Protein AF-A0A6J5DYA9-F1 (afdb_monomer_lite)

Radius of gyration: 37.19 Å; chains: 1; bounding box: 102×55×98 Å

Structure (mmCIF, N/CA/C/O backbone):
data_AF-A0A6J5DYA9-F1
#
_entry.id   AF-A0A6J5DYA9-F1
#
loop_
_atom_site.group_PDB
_atom_site.id
_atom_site.type_symbol
_atom_site.label_atom_id
_atom_site.label_alt_id
_atom_site.label_comp_id
_atom_site.label_asym_id
_atom_site.label_entity_id
_atom_site.label_seq_id
_atom_site.pdbx_PDB_ins_code
_atom_site.Cartn_x
_atom_site.Cartn_y
_atom_site.Cartn_z
_atom_site.occupancy
_atom_site.B_iso_or_equiv
_atom_site.auth_seq_id
_atom_site.auth_comp_id
_atom_site.auth_asym_id
_atom_site.auth_atom_id
_atom_site.pdbx_PDB_model_num
ATOM 1 N N . MET A 1 1 ? -70.571 39.711 13.383 1.00 34.12 1 MET A N 1
ATOM 2 C CA . MET A 1 1 ? -71.479 39.414 14.511 1.00 34.12 1 MET A CA 1
ATOM 3 C C . MET A 1 1 ? -70.816 38.350 15.379 1.00 34.12 1 MET A C 1
ATOM 5 O O . MET A 1 1 ? -70.571 37.267 14.862 1.00 34.12 1 MET A O 1
ATOM 9 N N . PRO A 1 2 ? -70.425 38.685 16.620 1.00 41.88 2 PRO A N 1
ATOM 10 C CA . PRO A 1 2 ? -69.953 37.745 17.636 1.00 41.88 2 PRO A CA 1
ATOM 11 C C . PRO A 1 2 ? -71.148 37.074 18.343 1.00 41.88 2 PRO A C 1
ATOM 13 O O . PRO A 1 2 ? -72.266 37.575 18.258 1.00 41.88 2 PRO A O 1
ATOM 16 N N . GLY A 1 3 ? -70.917 35.976 19.064 1.00 34.00 3 GLY A N 1
ATOM 17 C CA . GLY A 1 3 ? -71.939 35.319 19.892 1.00 34.00 3 GLY A CA 1
ATOM 18 C C . GLY A 1 3 ? -71.491 33.916 20.312 1.00 34.00 3 GLY A C 1
ATOM 19 O O . GLY A 1 3 ? -71.664 32.986 19.542 1.00 34.00 3 GLY A O 1
ATOM 20 N N . ILE A 1 4 ? -70.662 33.767 21.349 1.00 41.25 4 ILE A N 1
ATOM 21 C CA . ILE A 1 4 ? -71.071 33.549 22.754 1.00 41.25 4 ILE A CA 1
ATOM 22 C C . ILE A 1 4 ? -71.580 32.102 22.986 1.00 41.25 4 ILE A C 1
ATOM 24 O O . ILE A 1 4 ? -72.700 31.754 22.634 1.00 41.25 4 ILE A O 1
ATOM 28 N N . TYR A 1 5 ? -70.700 31.288 23.594 1.00 47.84 5 TYR A N 1
ATOM 29 C CA . TYR A 1 5 ? -70.923 30.019 24.329 1.00 47.84 5 TYR A CA 1
ATOM 30 C C . TYR A 1 5 ? -72.089 30.138 25.342 1.00 47.84 5 TYR A C 1
ATOM 32 O O . TYR A 1 5 ? -72.288 31.263 25.803 1.00 47.84 5 TYR A O 1
ATOM 40 N N . PRO A 1 6 ? -72.809 29.072 25.798 1.00 48.03 6 PRO A N 1
ATOM 41 C CA . PRO A 1 6 ? -72.232 27.927 26.544 1.00 48.03 6 PRO A CA 1
ATOM 42 C C . PRO A 1 6 ? -73.062 26.609 26.513 1.00 48.03 6 PRO A C 1
ATOM 44 O O . PRO A 1 6 ? -74.111 26.534 25.886 1.00 48.03 6 PRO A O 1
ATOM 47 N N . GLY A 1 7 ? -72.639 25.578 27.263 1.00 36.34 7 GLY A N 1
ATOM 48 C CA . GLY A 1 7 ? -73.622 24.670 27.885 1.00 36.34 7 GLY A CA 1
ATOM 49 C C . GLY A 1 7 ? -73.408 23.157 27.786 1.00 36.34 7 GLY A C 1
ATOM 50 O O . GLY A 1 7 ? -74.177 22.479 27.126 1.00 36.34 7 GLY A O 1
ATOM 51 N N . HIS A 1 8 ? -72.411 22.654 28.517 1.00 38.28 8 HIS A N 1
ATOM 52 C CA . HIS A 1 8 ? -72.452 21.461 29.387 1.00 38.28 8 HIS A CA 1
ATOM 53 C C . HIS A 1 8 ? -73.093 20.143 28.886 1.00 38.28 8 HIS A C 1
ATOM 55 O O . HIS A 1 8 ? -74.295 20.017 28.711 1.00 38.28 8 HIS A O 1
ATOM 61 N N . PHE A 1 9 ? -72.272 19.110 28.667 1.00 40.34 9 PHE A N 1
ATOM 62 C CA . PHE A 1 9 ? -71.899 18.062 29.644 1.00 40.34 9 PHE A CA 1
ATOM 63 C C . PHE A 1 9 ? -72.989 17.009 29.908 1.00 40.34 9 PHE A C 1
ATOM 65 O O . PHE A 1 9 ? -73.968 17.259 30.603 1.00 40.34 9 PHE A O 1
ATOM 72 N N . ARG A 1 10 ? -72.704 15.766 29.505 1.00 38.03 10 ARG A N 1
ATOM 73 C CA . ARG A 1 10 ? -72.952 14.599 30.360 1.00 38.03 10 ARG A CA 1
ATOM 74 C C . ARG A 1 10 ? -71.915 13.516 30.077 1.00 38.03 10 ARG A C 1
ATOM 76 O O . ARG A 1 10 ? -72.065 12.676 29.202 1.00 38.03 10 ARG A O 1
ATOM 83 N N . VAL A 1 11 ? -70.840 13.600 30.853 1.00 50.41 11 VAL A N 1
ATOM 84 C CA . VAL A 1 11 ? -70.033 12.454 31.262 1.00 50.41 11 VAL A CA 1
ATOM 85 C C . VAL A 1 11 ? -70.840 11.689 32.308 1.00 50.41 11 VAL A C 1
ATOM 87 O O . VAL A 1 11 ? -71.360 12.293 33.246 1.00 50.41 11 VAL A O 1
ATOM 90 N N . THR A 1 12 ? -70.904 10.372 32.170 1.00 45.00 12 THR A N 1
ATOM 91 C CA . THR A 1 12 ? -71.265 9.436 33.243 1.00 45.00 12 THR A CA 1
ATOM 92 C C . THR A 1 12 ? -70.250 8.293 33.153 1.00 45.00 12 THR A C 1
ATOM 94 O O . THR A 1 12 ? -70.287 7.528 32.198 1.00 45.00 12 THR A O 1
ATOM 97 N N . SER A 1 13 ? -69.152 8.364 33.920 1.00 41.09 13 SER A N 1
ATOM 98 C CA . SER A 1 13 ? -68.993 7.759 35.264 1.00 41.09 13 SER A CA 1
ATOM 99 C C . SER A 1 13 ? -68.711 6.247 35.145 1.00 41.09 13 SER A C 1
ATOM 101 O O . SER A 1 13 ? -69.502 5.548 34.531 1.00 41.09 13 SER A O 1
ATOM 103 N N . ASN A 1 14 ? -67.634 5.655 35.670 1.00 37.16 14 ASN A N 1
ATOM 104 C CA . ASN A 1 14 ? -67.206 5.687 37.068 1.00 37.16 14 ASN A CA 1
ATOM 105 C C . ASN A 1 14 ? -65.822 5.038 37.264 1.00 37.16 14 ASN A C 1
ATOM 107 O O . ASN A 1 14 ? -65.564 3.978 36.702 1.00 37.16 14 ASN A O 1
ATOM 111 N N . GLY A 1 15 ? -65.051 5.609 38.199 1.00 32.88 15 GLY A N 1
ATOM 112 C CA . GLY A 1 15 ? -63.974 4.952 38.957 1.00 32.88 15 GLY A CA 1
ATOM 113 C C . GLY A 1 15 ? -62.601 4.973 38.278 1.00 32.88 15 GLY A C 1
ATOM 114 O O . GLY A 1 15 ? -62.495 4.715 37.091 1.00 32.88 15 GLY A O 1
ATOM 115 N N . THR A 1 16 ? -61.483 5.289 38.922 1.00 41.28 16 THR A N 1
ATOM 116 C CA . THR A 1 16 ? -61.138 5.629 40.311 1.00 41.28 16 THR A CA 1
ATOM 117 C C . THR A 1 16 ? -59.765 6.308 40.258 1.00 41.28 16 THR A C 1
ATOM 119 O O . THR A 1 16 ? -58.970 6.048 39.359 1.00 41.28 16 THR A O 1
ATOM 122 N N . ALA A 1 17 ? -59.511 7.204 41.206 1.00 36.88 17 ALA A N 1
ATOM 123 C CA . ALA A 1 17 ? -58.284 7.978 41.336 1.00 36.88 17 ALA A CA 1
ATOM 124 C C . ALA A 1 17 ? -57.021 7.136 41.626 1.00 36.88 17 ALA A C 1
ATOM 126 O O . ALA A 1 17 ? -57.110 6.019 42.131 1.00 36.88 17 ALA A O 1
ATOM 127 N N . SER A 1 18 ? -55.876 7.805 41.432 1.00 34.53 18 SER A N 1
ATOM 128 C CA . SER A 1 18 ? -54.564 7.564 42.055 1.00 34.53 18 SER A CA 1
ATOM 129 C C . SER A 1 18 ? -53.667 6.488 41.440 1.00 34.53 18 SER A C 1
ATOM 131 O O . SER A 1 18 ? -53.923 5.299 41.561 1.00 34.53 18 SER A O 1
ATOM 133 N N . ALA A 1 19 ? -52.516 6.907 40.909 1.00 37.03 19 ALA A N 1
ATOM 134 C CA . ALA A 1 19 ? -51.240 6.890 41.639 1.00 37.03 19 ALA A CA 1
ATOM 135 C C . ALA A 1 19 ? -50.055 7.003 40.661 1.00 37.03 19 ALA A C 1
ATOM 137 O O . ALA A 1 19 ? -50.016 6.322 39.647 1.00 37.03 19 ALA A O 1
ATOM 138 N N . HIS A 1 20 ? -49.104 7.866 41.024 1.00 31.16 20 HIS A N 1
ATOM 139 C CA . HIS A 1 20 ? -47.655 7.728 40.848 1.00 31.16 20 HIS A CA 1
ATOM 140 C C . HIS A 1 20 ? -47.076 7.144 39.552 1.00 31.16 20 HIS A C 1
ATOM 142 O O . HIS A 1 20 ? -47.222 5.965 39.247 1.00 31.16 20 HIS A O 1
ATOM 148 N N . GLY A 1 21 ? -46.210 7.935 38.915 1.00 33.50 21 GLY A N 1
ATOM 149 C CA . GLY A 1 21 ? -45.228 7.376 37.997 1.00 33.50 21 GLY A CA 1
ATOM 150 C C . GLY A 1 21 ? -44.361 8.377 37.250 1.00 33.50 21 GLY A C 1
ATOM 151 O O . GLY A 1 21 ? -44.151 8.196 36.057 1.00 33.50 21 GLY A O 1
ATOM 152 N N . GLU A 1 22 ? -43.816 9.398 37.917 1.00 48.47 22 GLU A N 1
ATOM 153 C CA . GLU A 1 22 ? -42.474 9.830 37.518 1.00 48.47 22 GLU A CA 1
ATOM 154 C C . GLU A 1 22 ? -41.547 8.621 37.702 1.00 48.47 22 GLU A C 1
ATOM 156 O O . GLU A 1 22 ? -41.255 8.219 38.825 1.00 48.47 22 GLU A O 1
ATOM 161 N N . ALA A 1 23 ? -41.124 7.997 36.610 1.00 39.34 23 ALA A N 1
ATOM 162 C CA . ALA A 1 23 ? -39.991 7.085 36.613 1.00 39.34 23 ALA A CA 1
ATOM 163 C C . ALA A 1 23 ? -39.368 7.128 35.223 1.00 39.34 23 ALA A C 1
ATOM 165 O O . ALA A 1 23 ? -39.982 6.751 34.226 1.00 39.34 23 ALA A O 1
ATOM 166 N N . GLY A 1 24 ? -38.167 7.696 35.171 1.00 36.91 24 GLY A N 1
ATOM 167 C CA . GLY A 1 24 ? -37.478 8.072 33.955 1.00 36.91 24 GLY A CA 1
ATOM 168 C C . GLY A 1 24 ? -37.413 6.963 32.913 1.00 36.91 24 GLY A C 1
ATOM 169 O O . GLY A 1 24 ? -36.960 5.851 33.171 1.00 36.91 24 GLY A O 1
ATOM 170 N N . ALA A 1 25 ? -37.689 7.351 31.672 1.00 38.41 25 ALA A N 1
ATOM 171 C CA . ALA A 1 25 ? -37.057 6.748 30.509 1.00 38.41 25 ALA A CA 1
ATOM 172 C C . ALA A 1 25 ? -35.552 7.101 30.476 1.00 38.41 25 ALA A C 1
ATOM 174 O O . ALA A 1 25 ? -35.016 7.533 29.461 1.00 38.41 25 ALA A O 1
ATOM 175 N N . THR A 1 26 ? -34.836 6.929 31.589 1.00 46.94 26 THR A N 1
ATOM 176 C CA . THR A 1 26 ? -33.403 6.669 31.533 1.00 46.94 26 THR A CA 1
ATOM 177 C C . THR A 1 26 ? -33.305 5.210 31.146 1.00 46.94 26 THR A C 1
ATOM 179 O O . THR A 1 26 ? -33.391 4.329 32.000 1.00 46.94 26 THR A O 1
ATOM 182 N N . GLY A 1 27 ? -33.241 4.964 29.837 1.00 43.50 27 GLY A N 1
ATOM 183 C CA . GLY A 1 27 ? -32.960 3.659 29.259 1.00 43.50 27 GLY A CA 1
ATOM 184 C C . GLY A 1 27 ? -31.643 3.144 29.822 1.00 43.50 27 GLY A C 1
ATOM 185 O O . GLY A 1 27 ? -30.577 3.396 29.269 1.00 43.50 27 GLY A O 1
ATOM 186 N N . ALA A 1 28 ? -31.733 2.475 30.966 1.00 45.47 28 ALA A N 1
ATOM 187 C CA . ALA A 1 28 ? -30.641 1.806 31.628 1.00 45.47 28 ALA A CA 1
ATOM 188 C C . ALA A 1 28 ? -30.240 0.643 30.725 1.00 45.47 28 ALA A C 1
ATOM 190 O O . ALA A 1 28 ? -30.811 -0.447 30.769 1.00 45.47 28 ALA A O 1
ATOM 191 N N . HIS A 1 29 ? -29.284 0.900 29.839 1.00 56.19 29 HIS A N 1
ATOM 192 C CA . HIS A 1 29 ? -28.532 -0.163 29.208 1.00 56.19 29 HIS A CA 1
ATOM 193 C C . HIS A 1 29 ? -27.815 -0.891 30.340 1.00 56.19 29 HIS A C 1
ATOM 195 O O . HIS A 1 29 ? -26.880 -0.376 30.940 1.00 56.19 29 HIS A O 1
ATOM 201 N N . GLY A 1 30 ? -28.347 -2.051 30.724 1.00 64.88 30 GLY A N 1
ATOM 202 C CA . GLY A 1 30 ? -27.697 -2.892 31.716 1.00 64.88 30 GLY A CA 1
ATOM 203 C C . GLY A 1 30 ? -26.299 -3.296 31.231 1.00 64.88 30 GLY A C 1
ATOM 204 O O . GLY A 1 30 ? -26.039 -3.289 30.025 1.00 64.88 30 GLY A O 1
ATOM 205 N N . PRO A 1 31 ? -25.412 -3.735 32.134 1.00 73.12 31 PRO A N 1
ATOM 206 C CA . PRO A 1 31 ? -24.024 -4.076 31.805 1.00 73.12 31 PRO A CA 1
ATOM 207 C C . PRO A 1 31 ? -23.887 -5.141 30.700 1.00 73.12 31 PRO A C 1
ATOM 209 O O . PRO A 1 31 ? -22.858 -5.221 30.036 1.00 73.12 31 PRO A O 1
ATOM 212 N N . GLU A 1 32 ? -24.920 -5.953 30.461 1.00 79.38 32 GLU A N 1
ATOM 213 C CA . GLU A 1 32 ? -24.967 -6.903 29.340 1.00 79.38 32 GLU A CA 1
ATOM 214 C C . GLU A 1 32 ? -25.209 -6.228 27.980 1.00 79.38 32 GLU A C 1
ATOM 216 O O . GLU A 1 32 ? -24.599 -6.618 26.984 1.00 79.38 32 GLU A O 1
ATOM 221 N N . ALA A 1 33 ? -26.033 -5.178 27.927 1.00 81.88 33 ALA A N 1
ATOM 222 C CA . ALA A 1 33 ? -26.255 -4.405 26.706 1.00 81.88 33 ALA A CA 1
ATOM 223 C C . ALA A 1 33 ? -24.986 -3.641 26.292 1.00 81.88 33 ALA A C 1
ATOM 225 O O . ALA A 1 33 ? -24.654 -3.591 25.106 1.00 81.88 33 ALA A O 1
ATOM 226 N N . ASP A 1 34 ? -24.236 -3.112 27.260 1.00 82.50 34 ASP A N 1
ATOM 227 C CA . ASP A 1 34 ? -22.979 -2.409 26.992 1.00 82.50 34 ASP A CA 1
ATOM 228 C C . ASP A 1 34 ? -21.872 -3.360 26.519 1.00 82.50 34 ASP A C 1
ATOM 230 O O . ASP A 1 34 ? -21.168 -3.054 25.555 1.00 82.50 34 ASP A O 1
ATOM 234 N N . LYS A 1 35 ? -21.770 -4.568 27.089 1.00 83.44 35 LYS A N 1
ATOM 235 C CA . LYS A 1 35 ? -20.867 -5.613 26.571 1.00 83.44 35 LYS A CA 1
ATOM 236 C C . LYS A 1 35 ? -21.211 -6.020 25.144 1.00 83.44 35 LYS A C 1
ATOM 238 O O . LYS A 1 35 ? -20.307 -6.116 24.317 1.00 83.44 35 LYS A O 1
ATOM 243 N N . ALA A 1 36 ? -22.494 -6.238 24.847 1.00 86.38 36 ALA A N 1
ATOM 244 C CA . ALA A 1 36 ? -22.938 -6.603 23.504 1.00 86.38 36 ALA A CA 1
ATOM 245 C C . ALA A 1 36 ? -22.566 -5.516 22.481 1.00 86.38 36 ALA A C 1
ATOM 247 O O . ALA A 1 36 ? -22.051 -5.822 21.407 1.00 86.38 36 ALA A O 1
ATOM 248 N N . ARG A 1 37 ? -22.731 -4.235 22.836 1.00 87.44 37 ARG A N 1
ATOM 249 C CA . ARG A 1 37 ? -22.314 -3.101 21.993 1.00 87.44 37 ARG A CA 1
ATOM 250 C C . ARG A 1 37 ? -20.810 -3.073 21.748 1.00 87.44 37 ARG A C 1
ATOM 252 O O . ARG A 1 37 ? -20.387 -2.916 20.604 1.00 87.44 37 ARG A O 1
ATOM 259 N N . VAL A 1 38 ? -20.005 -3.255 22.795 1.00 89.00 38 VAL A N 1
ATOM 260 C CA . VAL A 1 38 ? -18.540 -3.288 22.664 1.00 89.00 38 VAL A CA 1
ATOM 261 C C . VAL A 1 38 ? -18.097 -4.484 21.815 1.00 89.00 38 VAL A C 1
ATOM 263 O O . VAL A 1 38 ? -17.223 -4.334 20.967 1.00 89.00 38 VAL A O 1
ATOM 266 N N . GLN A 1 39 ? -18.733 -5.651 21.952 1.00 90.94 39 GLN A N 1
ATOM 267 C CA . GLN A 1 39 ? -18.461 -6.808 21.092 1.00 90.94 39 GLN A CA 1
ATOM 268 C C . GLN A 1 39 ? -18.783 -6.535 19.619 1.00 90.94 39 GLN A C 1
ATOM 270 O O . GLN A 1 39 ? -17.976 -6.868 18.751 1.00 90.94 39 GLN A O 1
ATOM 275 N N . VAL A 1 40 ? -19.918 -5.893 19.325 1.00 93.00 40 VAL A N 1
ATOM 276 C CA . VAL A 1 40 ? -20.263 -5.479 17.954 1.00 93.00 40 VAL A CA 1
ATOM 277 C C . VAL A 1 40 ? -19.217 -4.506 17.402 1.00 93.00 40 VAL A C 1
ATOM 279 O O . VAL A 1 40 ? -18.779 -4.668 16.263 1.00 93.00 40 VAL A O 1
ATOM 282 N N . ALA A 1 41 ? -18.754 -3.548 18.209 1.00 90.31 41 ALA A N 1
ATOM 283 C CA . ALA A 1 41 ? -17.701 -2.614 17.811 1.00 90.31 41 ALA A CA 1
ATOM 284 C C . ALA A 1 41 ? -16.365 -3.323 17.515 1.00 90.31 41 ALA A C 1
ATOM 286 O O . ALA A 1 41 ? -15.734 -3.029 16.500 1.00 90.31 41 ALA A O 1
ATOM 287 N N . ILE A 1 42 ? -15.958 -4.301 18.336 1.00 92.31 42 ILE A N 1
ATOM 288 C CA . ILE A 1 42 ? -14.757 -5.123 18.090 1.00 92.31 42 ILE A CA 1
ATOM 289 C C . ILE A 1 42 ? -14.891 -5.891 16.773 1.00 92.31 42 ILE A C 1
ATOM 291 O O . ILE A 1 42 ? -13.962 -5.895 15.968 1.00 92.31 42 ILE A O 1
ATOM 295 N N . GLN A 1 43 ? -16.043 -6.524 16.527 1.00 94.44 43 GLN A N 1
ATOM 296 C CA . GLN A 1 43 ? -16.277 -7.272 15.290 1.00 94.44 43 GLN A CA 1
ATOM 297 C C . GLN A 1 43 ? -16.246 -6.368 14.055 1.00 94.44 43 GLN A C 1
ATOM 299 O O . GLN A 1 43 ? -15.672 -6.757 13.039 1.00 94.44 43 GLN A O 1
ATOM 304 N N . ALA A 1 44 ? -16.822 -5.165 14.140 1.00 93.19 44 ALA A N 1
ATOM 305 C CA . ALA A 1 44 ? -16.743 -4.174 13.072 1.00 93.19 44 ALA A CA 1
ATOM 306 C C . ALA A 1 44 ? -15.281 -3.786 12.794 1.00 93.19 44 ALA A C 1
ATOM 308 O O . ALA A 1 44 ? -14.809 -3.954 11.672 1.00 93.19 44 ALA A O 1
ATOM 309 N N . LYS A 1 45 ? -14.521 -3.414 13.834 1.00 91.81 45 LYS A N 1
ATOM 310 C CA . LYS A 1 45 ? -13.097 -3.064 13.704 1.00 91.81 45 LYS A CA 1
ATOM 311 C C . LYS A 1 45 ? -12.251 -4.216 13.163 1.00 91.81 45 LYS A C 1
ATOM 313 O O . LYS A 1 45 ? -11.343 -3.984 12.374 1.00 91.81 45 LYS A O 1
ATOM 318 N N . GLN A 1 46 ? -12.557 -5.459 13.532 1.00 93.88 46 GLN A N 1
ATOM 319 C CA . GLN A 1 46 ? -11.868 -6.633 12.998 1.00 93.88 46 GLN A CA 1
ATOM 320 C C . GLN A 1 46 ? -12.128 -6.834 11.498 1.00 93.88 46 GLN A C 1
ATOM 322 O O . GLN A 1 46 ? -11.213 -7.219 10.769 1.00 93.88 46 GLN A O 1
ATOM 327 N N . ARG A 1 47 ? -13.357 -6.587 11.026 1.00 95.12 47 ARG A N 1
ATOM 328 C CA . ARG A 1 47 ? -13.687 -6.654 9.593 1.00 95.12 47 ARG A CA 1
ATOM 329 C C . ARG A 1 47 ? -12.956 -5.567 8.814 1.00 95.12 47 ARG A C 1
ATOM 331 O O . ARG A 1 47 ? -12.327 -5.886 7.809 1.00 95.12 47 ARG A O 1
ATOM 338 N N . ASP A 1 48 ? -12.977 -4.336 9.319 1.00 93.69 48 ASP A N 1
ATOM 339 C CA . ASP A 1 48 ? -12.286 -3.201 8.698 1.00 93.69 48 ASP A CA 1
ATOM 340 C C . ASP A 1 48 ? -10.776 -3.452 8.618 1.00 93.69 48 ASP A C 1
ATOM 342 O O . ASP A 1 48 ? -10.161 -3.266 7.571 1.00 93.69 48 ASP A O 1
ATOM 346 N N . LEU A 1 49 ? -10.184 -3.970 9.697 1.00 93.50 49 LEU A N 1
ATOM 347 C CA . LEU A 1 49 ? -8.774 -4.346 9.754 1.00 93.50 49 LEU A CA 1
ATOM 348 C C . LEU A 1 49 ? -8.433 -5.422 8.719 1.00 93.50 49 LEU A C 1
ATOM 350 O O . LEU A 1 49 ? -7.438 -5.292 8.010 1.00 93.50 49 LEU A O 1
ATOM 354 N N . ASN A 1 50 ? -9.251 -6.471 8.596 1.00 94.31 50 ASN A N 1
ATOM 355 C CA . ASN A 1 50 ? -9.025 -7.519 7.599 1.00 94.31 50 ASN A CA 1
ATOM 356 C C . ASN A 1 50 ? -9.103 -6.963 6.169 1.00 94.31 50 ASN A C 1
ATOM 358 O O . ASN A 1 50 ? -8.264 -7.305 5.338 1.00 94.31 50 ASN A O 1
ATOM 362 N N . ALA A 1 51 ? -10.071 -6.084 5.896 1.00 95.62 51 ALA A N 1
ATOM 363 C CA . ALA A 1 51 ? -10.201 -5.428 4.599 1.00 95.62 51 ALA A CA 1
ATOM 364 C C . ALA A 1 51 ? -8.977 -4.553 4.287 1.00 95.62 51 ALA A C 1
ATOM 366 O O . ALA A 1 51 ? -8.417 -4.643 3.196 1.00 95.62 51 ALA A O 1
ATOM 367 N N . LYS A 1 52 ? -8.504 -3.771 5.264 1.00 94.19 52 LYS A N 1
ATOM 368 C CA . LYS A 1 52 ? -7.328 -2.907 5.106 1.00 94.19 52 LYS A CA 1
ATOM 369 C C . LYS A 1 52 ? -6.023 -3.677 4.958 1.00 94.19 52 LYS A C 1
ATOM 371 O O . LYS A 1 52 ? -5.184 -3.282 4.156 1.00 94.19 52 LYS A O 1
ATOM 376 N N . LYS A 1 53 ? -5.868 -4.812 5.644 1.00 94.81 53 LYS A N 1
ATOM 377 C CA . LYS A 1 53 ? -4.727 -5.714 5.425 1.00 94.81 53 LYS A CA 1
ATOM 378 C C . LYS A 1 53 ? -4.734 -6.311 4.020 1.00 94.81 53 LYS A C 1
ATOM 380 O O . LYS A 1 53 ? -3.694 -6.318 3.375 1.00 94.81 53 LYS A O 1
ATOM 385 N N . ALA A 1 54 ? -5.896 -6.735 3.521 1.00 96.25 54 ALA A N 1
ATOM 386 C CA . ALA A 1 54 ? -6.011 -7.236 2.152 1.00 96.25 54 ALA A CA 1
ATOM 387 C C . ALA A 1 54 ? -5.694 -6.146 1.111 1.00 96.25 54 ALA A C 1
ATOM 389 O O . ALA A 1 54 ? -5.002 -6.413 0.129 1.00 96.25 54 ALA A O 1
ATOM 390 N N . GLU A 1 55 ? -6.149 -4.908 1.342 1.00 95.56 55 GLU A N 1
ATOM 391 C CA . GLU A 1 55 ? -5.793 -3.758 0.505 1.00 95.56 55 GLU A CA 1
ATOM 392 C C . GLU A 1 55 ? -4.276 -3.507 0.523 1.00 95.56 55 GLU A C 1
ATOM 394 O O . GLU A 1 55 ? -3.656 -3.408 -0.536 1.00 95.56 55 GLU A O 1
ATOM 399 N N . LEU A 1 56 ? -3.668 -3.469 1.713 1.00 95.62 56 LEU A N 1
ATOM 400 C CA . LEU A 1 56 ? -2.228 -3.285 1.902 1.00 95.62 56 LEU A CA 1
ATOM 401 C C . LEU A 1 56 ? -1.413 -4.363 1.179 1.00 95.62 56 LEU A C 1
ATOM 403 O O . LEU A 1 56 ? -0.442 -4.041 0.494 1.00 95.62 56 LEU A O 1
ATOM 407 N N . ASP A 1 57 ? -1.811 -5.628 1.292 1.00 96.25 57 ASP A N 1
ATOM 408 C CA . ASP A 1 57 ? -1.141 -6.731 0.605 1.00 96.25 57 ASP A CA 1
ATOM 409 C C . ASP A 1 57 ? -1.237 -6.584 -0.920 1.00 96.25 57 ASP A C 1
ATOM 411 O O . ASP A 1 57 ? -0.240 -6.787 -1.617 1.00 96.25 57 ASP A O 1
ATOM 415 N N . GLY A 1 58 ? -2.387 -6.141 -1.437 1.00 95.88 58 GLY A N 1
ATOM 416 C CA . GLY A 1 58 ? -2.555 -5.812 -2.853 1.00 95.88 58 GLY A CA 1
ATOM 417 C C . GLY A 1 58 ? -1.604 -4.706 -3.320 1.00 95.88 58 GLY A C 1
ATOM 418 O O . GLY A 1 58 ? -0.913 -4.865 -4.328 1.00 95.88 58 GLY A O 1
ATOM 419 N N . VAL A 1 59 ? -1.493 -3.610 -2.563 1.00 94.38 59 VAL A N 1
ATOM 420 C CA . VAL A 1 59 ? -0.579 -2.508 -2.909 1.00 94.38 59 VAL A CA 1
ATOM 421 C C . VAL A 1 59 ? 0.885 -2.955 -2.814 1.00 94.38 59 VAL A C 1
ATOM 423 O O . VAL A 1 59 ? 1.676 -2.652 -3.707 1.00 94.38 59 VAL A O 1
ATOM 426 N N . ARG A 1 60 ? 1.259 -3.759 -1.814 1.00 94.69 60 ARG A N 1
ATOM 427 C CA . ARG A 1 60 ? 2.618 -4.320 -1.699 1.00 94.69 60 ARG A CA 1
ATOM 428 C C . ARG A 1 60 ? 2.999 -5.209 -2.882 1.00 94.69 60 ARG A C 1
ATOM 430 O O . ARG A 1 60 ? 4.170 -5.254 -3.257 1.00 94.69 60 ARG A O 1
ATOM 437 N N . VAL A 1 61 ? 2.045 -5.916 -3.489 1.00 95.88 61 VAL A N 1
ATOM 438 C CA . VAL A 1 61 ? 2.295 -6.641 -4.746 1.00 95.88 61 VAL A CA 1
ATOM 439 C C . VAL A 1 61 ? 2.626 -5.652 -5.864 1.00 95.88 61 VAL A C 1
ATOM 441 O O . VAL A 1 61 ? 3.679 -5.786 -6.485 1.00 95.88 61 VAL A O 1
ATOM 444 N N . THR A 1 62 ? 1.817 -4.604 -6.048 1.00 92.25 62 THR A N 1
ATOM 445 C CA . THR A 1 62 ? 2.075 -3.584 -7.086 1.00 92.25 62 THR A CA 1
ATOM 446 C C . THR A 1 62 ? 3.413 -2.863 -6.899 1.00 92.25 62 THR A C 1
ATOM 448 O O . THR A 1 62 ? 4.140 -2.645 -7.866 1.00 92.25 62 THR A O 1
ATOM 451 N N . GLN A 1 63 ? 3.793 -2.577 -5.651 1.00 93.75 63 GLN A N 1
ATOM 452 C CA . GLN A 1 63 ? 5.082 -1.993 -5.282 1.00 93.75 63 GLN A CA 1
ATOM 453 C C . GLN A 1 63 ? 6.251 -2.891 -5.715 1.00 93.75 63 GLN A C 1
ATOM 455 O O . GLN A 1 63 ? 7.206 -2.432 -6.347 1.00 93.75 63 GLN A O 1
ATOM 460 N N . ARG A 1 64 ? 6.168 -4.194 -5.412 1.00 94.19 64 ARG A N 1
ATOM 461 C CA . ARG A 1 64 ? 7.186 -5.179 -5.806 1.00 94.19 64 ARG A CA 1
ATOM 462 C C . ARG A 1 64 ? 7.271 -5.326 -7.320 1.00 94.19 64 ARG A C 1
ATOM 464 O O . ARG A 1 64 ? 8.375 -5.453 -7.845 1.00 94.19 64 ARG A O 1
ATOM 471 N N . ASP A 1 65 ? 6.144 -5.296 -8.021 1.00 93.94 65 ASP A N 1
ATOM 472 C CA . ASP A 1 65 ? 6.115 -5.388 -9.481 1.00 93.94 65 ASP A CA 1
ATOM 473 C C . ASP A 1 65 ? 6.740 -4.154 -10.141 1.00 93.94 65 ASP A C 1
ATOM 475 O O . ASP A 1 65 ? 7.557 -4.299 -11.054 1.00 93.94 65 ASP A O 1
ATOM 479 N N . ALA A 1 66 ? 6.450 -2.951 -9.634 1.00 91.00 66 ALA A N 1
ATOM 480 C CA . ALA A 1 66 ? 7.107 -1.721 -10.075 1.00 91.00 66 ALA A CA 1
ATOM 481 C C . ALA A 1 66 ? 8.626 -1.788 -9.845 1.00 91.00 66 ALA A C 1
ATOM 483 O O . ALA A 1 66 ? 9.410 -1.507 -10.752 1.00 91.00 66 ALA A O 1
ATOM 484 N N . GLN A 1 67 ? 9.057 -2.264 -8.672 1.00 93.56 67 GLN A N 1
ATOM 485 C CA . GLN A 1 67 ? 10.474 -2.444 -8.355 1.00 93.56 67 GLN A CA 1
ATOM 486 C C . GLN A 1 67 ? 11.166 -3.460 -9.279 1.00 93.56 67 GLN A C 1
ATOM 488 O O . GLN A 1 67 ? 12.289 -3.223 -9.728 1.00 93.56 67 GLN A O 1
ATOM 493 N N . ARG A 1 68 ? 10.499 -4.572 -9.617 1.00 95.00 68 ARG A N 1
ATOM 494 C CA . ARG A 1 68 ? 11.007 -5.540 -10.604 1.00 95.00 68 ARG A CA 1
ATOM 495 C C . ARG A 1 68 ? 11.121 -4.919 -11.994 1.00 95.00 68 ARG A C 1
ATOM 497 O O . ARG A 1 68 ? 12.126 -5.140 -12.664 1.00 95.00 68 ARG A O 1
ATOM 504 N N . ARG A 1 69 ? 10.126 -4.131 -12.423 1.00 93.69 69 ARG A N 1
ATOM 505 C CA . ARG A 1 69 ? 10.165 -3.406 -13.706 1.00 93.69 69 ARG A CA 1
ATOM 506 C C . ARG A 1 69 ? 11.354 -2.456 -13.772 1.00 93.69 69 ARG A C 1
ATOM 508 O O . ARG A 1 69 ? 12.066 -2.493 -14.769 1.00 93.69 69 ARG A O 1
ATOM 515 N N . ILE A 1 70 ? 11.604 -1.681 -12.716 1.00 94.56 70 ILE A N 1
ATOM 516 C CA . ILE A 1 70 ? 12.768 -0.784 -12.635 1.00 94.56 70 ILE A CA 1
ATOM 517 C C . ILE A 1 70 ? 14.066 -1.573 -12.824 1.00 94.56 70 ILE A C 1
ATOM 519 O O . ILE A 1 70 ? 14.853 -1.227 -13.695 1.00 94.56 70 ILE A O 1
ATOM 523 N N . ALA A 1 71 ? 14.253 -2.686 -12.106 1.00 94.31 71 ALA A N 1
ATOM 524 C CA . ALA A 1 71 ? 15.466 -3.499 -12.229 1.00 94.31 71 ALA A CA 1
ATOM 525 C C . ALA A 1 71 ? 15.686 -4.042 -13.656 1.00 94.31 71 ALA A C 1
ATOM 527 O O . ALA A 1 71 ? 16.805 -4.026 -14.171 1.00 94.31 71 ALA A O 1
ATOM 528 N N . VAL A 1 72 ? 14.617 -4.496 -14.321 1.00 95.19 72 VAL A N 1
ATOM 529 C CA . VAL A 1 72 ? 14.683 -4.961 -15.718 1.00 95.19 72 VAL A CA 1
ATOM 530 C C . VAL A 1 72 ? 15.027 -3.813 -16.667 1.00 95.19 72 VAL A C 1
ATOM 532 O O . VAL A 1 72 ? 15.840 -3.986 -17.575 1.00 95.19 72 VAL A O 1
ATOM 535 N N . LEU A 1 73 ? 14.413 -2.646 -16.478 1.00 92.75 73 LEU A N 1
ATOM 536 C CA . LEU A 1 73 ? 14.649 -1.481 -17.324 1.00 92.75 73 LEU A CA 1
ATOM 537 C C . LEU A 1 73 ? 16.051 -0.898 -17.124 1.00 92.75 73 LEU A C 1
ATOM 539 O O . LEU A 1 73 ? 16.692 -0.541 -18.106 1.00 92.75 73 LEU A O 1
ATOM 543 N N . ASP A 1 74 ? 16.573 -0.885 -15.899 1.00 93.06 74 ASP A N 1
ATOM 544 C CA . ASP A 1 74 ? 17.952 -0.478 -15.620 1.00 93.06 74 ASP A CA 1
ATOM 545 C C . ASP A 1 74 ? 18.961 -1.410 -16.304 1.00 93.06 74 ASP A C 1
ATOM 547 O O . ASP A 1 74 ? 19.924 -0.935 -16.910 1.00 93.06 74 ASP A O 1
ATOM 551 N N . SER A 1 75 ? 18.706 -2.726 -16.305 1.00 92.19 75 SER A N 1
ATOM 552 C CA . SER A 1 75 ? 19.512 -3.683 -17.076 1.00 92.19 75 SER A CA 1
ATOM 553 C C . SER A 1 75 ? 19.463 -3.374 -18.574 1.00 92.19 75 SER A C 1
ATOM 555 O O . SER A 1 75 ? 20.503 -3.294 -19.221 1.00 92.19 75 SER A O 1
ATOM 557 N N . ARG A 1 76 ? 18.271 -3.127 -19.133 1.00 89.75 76 ARG A N 1
ATOM 558 C CA . ARG A 1 76 ? 18.120 -2.769 -20.556 1.00 89.75 76 ARG A CA 1
ATOM 559 C C . ARG A 1 76 ? 18.812 -1.454 -20.901 1.00 89.75 76 ARG A C 1
ATOM 561 O O . ARG A 1 76 ? 19.384 -1.336 -21.981 1.00 89.75 76 ARG A O 1
ATOM 568 N N . ARG A 1 77 ? 18.782 -0.473 -19.993 1.00 89.69 77 ARG A N 1
ATOM 569 C CA . ARG A 1 77 ? 19.486 0.804 -20.152 1.00 89.69 77 ARG A CA 1
ATOM 570 C C . ARG A 1 77 ? 20.987 0.569 -20.246 1.00 89.69 77 ARG A C 1
ATOM 572 O O . ARG A 1 77 ? 21.641 1.132 -21.120 1.00 89.69 77 ARG A O 1
ATOM 579 N N . HIS A 1 78 ? 21.521 -0.280 -19.370 1.00 88.56 78 HIS A N 1
ATOM 580 C CA . HIS A 1 78 ? 22.929 -0.656 -19.380 1.00 88.56 78 HIS A CA 1
ATOM 581 C C . HIS A 1 78 ? 23.326 -1.372 -20.681 1.00 88.56 78 HIS A C 1
ATOM 583 O O . HIS A 1 78 ? 24.325 -1.008 -21.307 1.00 88.56 78 HIS A O 1
ATOM 589 N N . ASP A 1 79 ? 22.512 -2.321 -21.145 1.00 86.75 79 ASP A N 1
ATOM 590 C CA . ASP A 1 79 ? 22.746 -3.036 -22.406 1.00 86.75 79 ASP A CA 1
ATOM 591 C C . ASP A 1 79 ? 22.710 -2.091 -23.620 1.00 86.75 79 ASP A C 1
ATOM 593 O O . ASP A 1 79 ? 23.541 -2.190 -24.526 1.00 86.75 79 ASP A O 1
ATOM 597 N N . ALA A 1 80 ? 21.778 -1.132 -23.636 1.00 85.00 80 ALA A N 1
ATOM 598 C CA . ALA A 1 80 ? 21.681 -0.122 -24.689 1.00 85.00 80 ALA A CA 1
ATOM 599 C C . ALA A 1 80 ? 22.893 0.826 -24.703 1.00 85.00 80 ALA A C 1
ATOM 601 O O . ALA A 1 80 ? 23.366 1.198 -25.775 1.00 85.00 80 ALA A O 1
ATOM 602 N N . MET A 1 81 ? 23.432 1.179 -23.530 1.00 84.06 81 MET A N 1
ATOM 603 C CA . MET A 1 81 ? 24.634 2.017 -23.407 1.00 84.06 81 MET A CA 1
ATOM 604 C C . MET A 1 81 ? 25.924 1.305 -23.838 1.00 84.06 81 MET A C 1
ATOM 606 O O . MET A 1 81 ? 26.867 1.965 -24.269 1.00 84.06 81 MET A O 1
ATOM 610 N N . THR A 1 82 ? 25.990 -0.021 -23.704 1.00 83.69 82 THR A N 1
ATOM 611 C CA . THR A 1 82 ? 27.207 -0.815 -23.960 1.00 83.69 82 THR A CA 1
ATOM 612 C C . THR A 1 82 ? 27.234 -1.466 -25.345 1.00 83.69 82 THR A C 1
ATOM 614 O O . THR A 1 82 ? 28.285 -1.940 -25.786 1.00 83.69 82 THR A O 1
ATOM 617 N N . ARG A 1 83 ? 26.109 -1.474 -26.071 1.00 76.12 83 ARG A N 1
ATOM 618 C CA . ARG A 1 83 ? 26.017 -2.065 -27.410 1.00 76.12 83 ARG A CA 1
ATOM 619 C C . ARG A 1 83 ? 26.798 -1.262 -28.461 1.00 76.12 83 ARG A C 1
ATOM 621 O O . ARG A 1 83 ? 26.585 -0.057 -28.594 1.00 76.12 83 ARG A O 1
ATOM 628 N N . PRO A 1 84 ? 27.584 -1.926 -29.330 1.00 66.12 84 PRO A N 1
ATOM 629 C CA . PRO A 1 84 ? 28.113 -1.325 -30.550 1.00 66.12 84 PRO A CA 1
ATOM 630 C C . PRO A 1 84 ? 27.005 -1.255 -31.620 1.00 66.12 84 PRO A C 1
A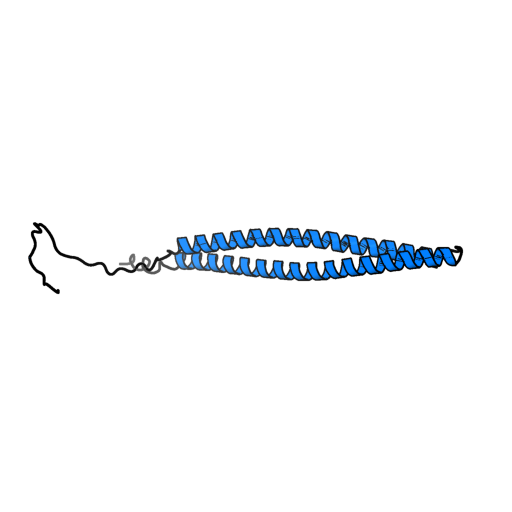TOM 632 O O . PRO A 1 84 ? 27.076 -1.905 -32.659 1.00 66.12 84 PRO A O 1
ATOM 635 N N . ALA A 1 85 ? 25.924 -0.526 -31.341 1.00 63.59 85 ALA A N 1
ATOM 636 C CA . ALA A 1 85 ? 24.834 -0.288 -32.285 1.00 63.59 85 ALA A CA 1
ATOM 637 C C . ALA A 1 85 ? 25.030 1.051 -33.015 1.00 63.59 85 ALA A C 1
ATOM 639 O O . ALA A 1 85 ? 25.765 1.931 -32.558 1.00 63.59 85 ALA A O 1
ATOM 640 N N . ARG A 1 86 ? 24.373 1.218 -34.173 1.00 69.81 86 ARG A N 1
ATOM 641 C CA . ARG A 1 86 ? 24.346 2.501 -34.895 1.00 69.81 86 ARG A CA 1
ATOM 642 C C . ARG A 1 86 ? 23.869 3.587 -33.921 1.00 69.81 86 ARG A C 1
ATOM 644 O O . ARG A 1 86 ? 22.814 3.420 -33.313 1.00 69.81 86 ARG A O 1
ATOM 651 N N . LYS A 1 87 ? 24.644 4.671 -33.764 1.00 71.06 87 LYS A N 1
ATOM 652 C CA . LYS A 1 87 ? 24.430 5.720 -32.740 1.00 71.06 87 LYS A CA 1
ATOM 653 C C . LYS A 1 87 ? 22.966 6.171 -32.618 1.00 71.06 87 LYS A C 1
ATOM 655 O O . LYS A 1 87 ? 22.474 6.322 -31.506 1.00 71.06 87 LYS A O 1
ATOM 660 N N . ASP A 1 88 ? 22.269 6.317 -33.742 1.00 79.12 88 ASP A N 1
ATOM 661 C CA . ASP A 1 88 ? 20.893 6.835 -33.786 1.00 79.12 88 ASP A CA 1
ATOM 662 C C . ASP A 1 88 ? 19.822 5.825 -33.339 1.00 79.12 88 ASP A C 1
ATOM 664 O O . ASP A 1 88 ? 18.706 6.208 -32.989 1.00 79.12 88 ASP A O 1
ATOM 668 N N . GLU A 1 89 ? 20.116 4.528 -33.397 1.00 81.12 89 GLU A N 1
ATOM 669 C CA . GLU A 1 89 ? 19.222 3.463 -32.926 1.00 81.12 89 GLU A CA 1
ATOM 670 C C . GLU A 1 89 ? 19.395 3.268 -31.418 1.00 81.12 89 GLU A C 1
ATOM 672 O O . GLU A 1 89 ? 18.418 3.332 -30.675 1.00 81.12 89 GLU A O 1
ATOM 677 N N . ALA A 1 90 ? 20.647 3.205 -30.951 1.00 80.94 90 ALA A N 1
ATOM 678 C CA . ALA A 1 90 ? 20.968 3.153 -29.525 1.00 80.94 90 ALA A CA 1
ATOM 679 C C . ALA A 1 90 ? 20.421 4.367 -28.754 1.00 80.94 90 ALA A C 1
ATOM 681 O O . ALA A 1 90 ? 19.894 4.211 -27.657 1.00 80.94 90 ALA A O 1
ATOM 682 N N . ALA A 1 91 ? 20.498 5.572 -29.333 1.00 85.00 91 ALA A N 1
ATOM 683 C CA . ALA A 1 91 ? 19.967 6.785 -28.709 1.00 85.00 91 ALA A CA 1
ATOM 684 C C . ALA A 1 91 ? 18.435 6.759 -28.560 1.00 85.00 91 ALA A C 1
ATOM 686 O O . ALA A 1 91 ? 17.911 7.207 -27.541 1.00 85.00 91 ALA A O 1
ATOM 687 N N . ARG A 1 92 ? 17.713 6.215 -29.549 1.00 87.38 92 ARG A N 1
ATOM 688 C CA . ARG A 1 92 ? 16.249 6.078 -29.492 1.00 87.38 92 ARG A CA 1
ATOM 689 C C . ARG A 1 92 ? 15.814 5.025 -28.479 1.00 87.38 92 ARG A C 1
ATOM 691 O O . ARG A 1 92 ? 14.893 5.280 -27.707 1.00 87.38 92 ARG A O 1
ATOM 698 N N . ASP A 1 93 ? 16.496 3.884 -28.449 1.00 86.69 93 ASP A N 1
ATOM 699 C CA . ASP A 1 93 ? 16.230 2.829 -27.470 1.00 86.69 93 ASP A CA 1
ATOM 700 C C . ASP A 1 93 ? 16.513 3.308 -26.043 1.00 86.69 93 ASP A C 1
ATOM 702 O O . ASP A 1 93 ? 15.718 3.057 -25.138 1.00 86.69 93 ASP A O 1
ATOM 706 N N . LEU A 1 94 ? 17.603 4.056 -25.847 1.00 88.94 94 LEU A N 1
ATOM 707 C CA . LEU A 1 94 ? 17.937 4.642 -24.554 1.00 88.94 94 LEU A CA 1
ATOM 708 C C . LEU A 1 94 ? 16.854 5.614 -24.079 1.00 88.94 94 LEU A C 1
ATOM 710 O O . LEU A 1 94 ? 16.427 5.515 -22.932 1.00 88.94 94 LEU A O 1
ATOM 714 N N . LEU A 1 95 ? 16.390 6.514 -24.956 1.00 91.88 95 LEU A N 1
ATOM 715 C CA . LEU A 1 95 ? 15.323 7.466 -24.637 1.00 91.88 95 LEU A CA 1
ATOM 716 C C . LEU A 1 95 ? 14.046 6.732 -24.209 1.00 91.88 95 LEU A C 1
ATOM 718 O O . LEU A 1 95 ? 13.469 7.038 -23.173 1.00 91.88 95 LEU A O 1
ATOM 722 N N . LYS A 1 96 ? 13.656 5.696 -24.957 1.00 93.19 96 LYS A N 1
ATOM 723 C CA . LYS A 1 96 ? 12.475 4.893 -24.636 1.00 93.19 96 LYS A CA 1
ATOM 724 C C . LYS A 1 96 ? 12.600 4.196 -23.278 1.00 93.19 96 LYS A C 1
ATOM 726 O O . LYS A 1 96 ? 11.657 4.208 -22.492 1.00 93.19 96 LYS A O 1
ATOM 731 N N . VAL A 1 97 ? 13.756 3.597 -22.989 1.00 92.38 97 VAL A N 1
ATOM 732 C CA . VAL A 1 97 ? 14.005 2.958 -21.687 1.00 92.38 97 VAL A CA 1
ATOM 733 C C . VAL A 1 97 ? 14.000 3.991 -20.556 1.00 92.38 97 VAL A C 1
ATOM 735 O O . VAL A 1 97 ? 13.508 3.692 -19.472 1.00 92.38 97 VAL A O 1
ATOM 738 N N . GLN A 1 98 ? 14.503 5.203 -20.803 1.00 92.44 98 GLN A N 1
ATOM 739 C CA . GLN A 1 98 ? 14.473 6.310 -19.847 1.00 92.44 98 GLN A CA 1
ATOM 740 C C . GLN A 1 98 ? 13.029 6.723 -19.511 1.00 92.44 98 GLN A C 1
ATOM 742 O O . GLN A 1 98 ? 12.677 6.795 -18.337 1.00 92.44 98 GLN A O 1
ATOM 747 N N . ASP A 1 99 ? 12.172 6.897 -20.519 1.00 95.06 99 ASP A N 1
ATOM 748 C CA . ASP A 1 99 ? 10.760 7.252 -20.323 1.00 95.06 99 ASP A CA 1
ATOM 749 C C . ASP A 1 99 ? 9.990 6.155 -19.558 1.00 95.06 99 ASP A C 1
ATOM 751 O O . ASP A 1 99 ? 9.164 6.426 -18.674 1.00 95.06 99 ASP A O 1
ATOM 755 N N . GLU A 1 100 ? 10.277 4.885 -19.869 1.00 94.38 100 GLU A N 1
ATOM 756 C CA . GLU A 1 100 ? 9.706 3.733 -19.165 1.00 94.38 100 GLU A CA 1
ATOM 757 C C . GLU A 1 100 ? 10.190 3.654 -17.705 1.00 94.38 100 GLU A C 1
ATOM 759 O O . GLU A 1 100 ? 9.395 3.310 -16.822 1.00 94.38 100 GLU A O 1
ATOM 764 N N . LEU A 1 101 ? 11.459 3.995 -17.435 1.00 93.19 101 LEU A N 1
ATOM 765 C CA . LEU A 1 101 ? 12.027 4.074 -1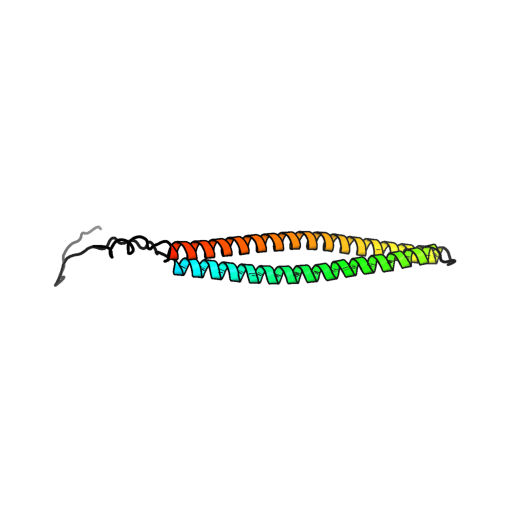6.083 1.00 93.19 101 LEU A CA 1
ATOM 766 C C . LEU A 1 101 ? 11.367 5.176 -15.266 1.00 93.19 101 LEU A C 1
ATOM 768 O O . LEU A 1 101 ? 10.956 4.919 -14.136 1.00 93.19 101 LEU A O 1
ATOM 772 N N . ASP A 1 102 ? 11.229 6.372 -15.832 1.00 94.12 102 ASP A N 1
ATOM 773 C CA . ASP A 1 102 ? 10.601 7.507 -15.157 1.00 94.12 102 ASP A CA 1
ATOM 774 C C . ASP A 1 102 ? 9.157 7.183 -14.764 1.00 94.12 102 ASP A C 1
ATOM 776 O O . ASP A 1 102 ? 8.717 7.483 -13.652 1.00 94.12 102 ASP A O 1
ATOM 780 N N . THR A 1 103 ? 8.427 6.506 -15.652 1.00 95.19 103 THR A N 1
ATOM 781 C CA . THR A 1 103 ? 7.064 6.039 -15.371 1.00 95.19 103 THR A CA 1
ATOM 782 C C . THR A 1 103 ? 7.055 5.003 -14.247 1.00 95.19 103 THR A C 1
ATOM 784 O O . THR A 1 103 ? 6.312 5.154 -13.280 1.00 95.19 103 THR A O 1
ATOM 787 N N . ALA A 1 104 ? 7.916 3.982 -14.323 1.00 93.31 104 ALA A N 1
ATOM 788 C CA . ALA A 1 104 ? 7.991 2.941 -13.299 1.00 93.31 104 ALA A CA 1
ATOM 789 C C . ALA A 1 104 ? 8.414 3.493 -11.923 1.00 93.31 104 ALA A C 1
ATOM 791 O O . ALA A 1 104 ? 7.937 3.015 -10.893 1.00 93.31 104 ALA A O 1
ATOM 792 N N . TRP A 1 105 ? 9.267 4.521 -11.893 1.00 94.62 105 TRP A N 1
ATOM 793 C CA . TRP A 1 105 ? 9.638 5.229 -10.669 1.00 94.62 105 TRP A CA 1
ATOM 794 C C . TRP A 1 105 ? 8.466 5.985 -10.055 1.00 94.62 105 TRP A C 1
ATOM 796 O O . TRP A 1 105 ? 8.256 5.874 -8.848 1.00 94.62 105 TRP A O 1
ATOM 806 N N . ARG A 1 106 ? 7.677 6.707 -10.859 1.00 95.62 106 ARG A N 1
ATOM 807 C CA . ARG A 1 106 ? 6.459 7.376 -10.369 1.00 95.62 106 ARG A CA 1
ATOM 808 C C . ARG A 1 106 ? 5.463 6.364 -9.809 1.00 95.62 106 ARG A C 1
ATOM 810 O O . ARG A 1 106 ? 4.974 6.558 -8.700 1.00 95.62 106 ARG A O 1
ATOM 817 N N . ASP A 1 107 ? 5.234 5.261 -10.522 1.00 92.62 107 ASP A N 1
ATOM 818 C CA . ASP A 1 107 ? 4.361 4.173 -10.066 1.00 92.62 107 ASP A CA 1
ATOM 819 C C . ASP A 1 107 ? 4.835 3.605 -8.719 1.00 92.62 107 ASP A C 1
ATOM 821 O O . ASP A 1 107 ? 4.033 3.414 -7.802 1.00 92.62 107 ASP A O 1
ATOM 825 N N . LYS A 1 108 ? 6.148 3.381 -8.568 1.00 93.75 108 LYS A N 1
ATOM 826 C CA . LYS A 1 108 ? 6.738 2.905 -7.312 1.00 93.75 108 LYS A CA 1
ATOM 827 C C . LYS A 1 108 ? 6.539 3.905 -6.176 1.00 93.75 108 LYS A C 1
ATOM 829 O O . LYS A 1 108 ? 6.127 3.491 -5.102 1.00 93.75 108 LYS A O 1
ATOM 834 N N . VAL A 1 109 ? 6.811 5.191 -6.397 1.00 96.50 109 VAL A N 1
ATOM 835 C CA . VAL A 1 109 ? 6.636 6.231 -5.368 1.00 96.50 109 VAL A CA 1
ATOM 836 C C . VAL A 1 109 ? 5.179 6.292 -4.910 1.00 96.50 109 VAL A C 1
ATOM 838 O O . VAL A 1 109 ? 4.911 6.247 -3.714 1.00 96.50 109 VAL A O 1
ATOM 841 N N . HIS A 1 110 ? 4.226 6.280 -5.844 1.00 95.00 110 HIS A N 1
ATOM 842 C CA . HIS A 1 110 ? 2.805 6.250 -5.499 1.00 95.00 110 HIS A CA 1
ATOM 843 C C . HIS A 1 110 ? 2.407 4.994 -4.71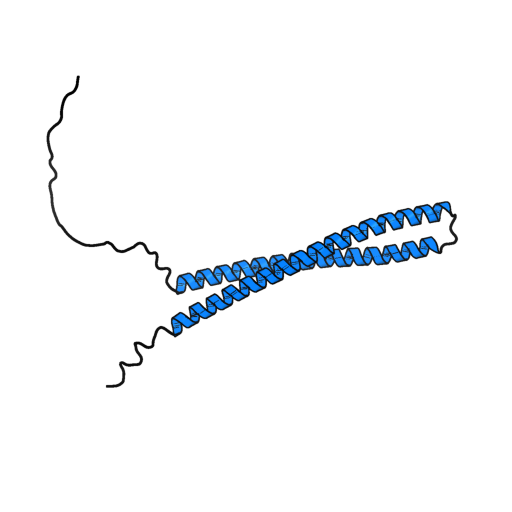2 1.00 95.00 110 HIS A C 1
ATOM 845 O O . HIS A 1 110 ? 1.586 5.074 -3.795 1.00 95.00 110 HIS A O 1
ATOM 851 N N . ALA A 1 111 ? 2.979 3.833 -5.043 1.00 93.94 111 ALA A N 1
ATOM 852 C CA . ALA A 1 111 ? 2.757 2.611 -4.281 1.00 93.94 111 ALA A CA 1
ATOM 853 C C . ALA A 1 111 ? 3.387 2.687 -2.878 1.00 93.94 111 ALA A C 1
ATOM 855 O O . ALA A 1 111 ? 2.728 2.305 -1.914 1.00 93.94 111 ALA A O 1
ATOM 856 N N . ASP A 1 112 ? 4.609 3.214 -2.746 1.00 93.81 112 ASP A N 1
ATOM 857 C CA . ASP A 1 112 ? 5.318 3.407 -1.471 1.00 93.81 112 ASP A CA 1
ATOM 858 C C . ASP A 1 112 ? 4.518 4.329 -0.522 1.00 93.81 112 ASP A C 1
ATOM 860 O O . ASP A 1 112 ? 4.303 3.993 0.649 1.00 93.81 112 ASP A O 1
ATOM 864 N N . ASP A 1 113 ? 4.001 5.451 -1.034 1.00 97.00 113 ASP A N 1
ATOM 865 C CA . ASP A 1 113 ? 3.166 6.395 -0.276 1.00 97.00 113 ASP A CA 1
ATOM 866 C C . ASP A 1 113 ? 1.860 5.741 0.199 1.00 97.00 113 ASP A C 1
ATOM 868 O O . ASP A 1 113 ? 1.424 5.902 1.348 1.00 97.00 113 ASP A O 1
ATOM 872 N N . ARG A 1 114 ? 1.231 4.954 -0.680 1.00 95.62 114 ARG A N 1
ATOM 873 C CA . ARG A 1 114 ? -0.020 4.257 -0.375 1.00 95.62 114 ARG A CA 1
ATOM 874 C C . ARG A 1 114 ? 0.186 3.119 0.625 1.00 95.62 114 ARG A C 1
ATOM 876 O O . ARG A 1 114 ? -0.647 2.958 1.514 1.00 95.62 114 ARG A O 1
ATOM 883 N N . VAL A 1 115 ? 1.287 2.369 0.527 1.00 96.12 115 VAL A N 1
ATOM 884 C CA . VAL A 1 115 ? 1.694 1.376 1.538 1.00 96.12 115 VAL A CA 1
ATOM 885 C C . VAL A 1 115 ? 1.856 2.054 2.892 1.00 96.12 115 VAL A C 1
ATOM 887 O O . VAL A 1 115 ? 1.239 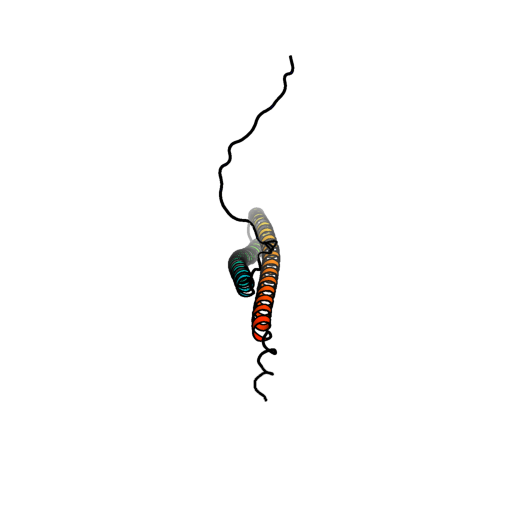1.613 3.857 1.00 96.12 115 VAL A O 1
ATOM 890 N N . SER A 1 116 ? 2.599 3.160 2.949 1.00 95.25 116 SER A N 1
ATOM 891 C CA . SER A 1 116 ? 2.844 3.896 4.196 1.00 95.25 116 SER A CA 1
ATOM 892 C C . SER A 1 116 ? 1.537 4.374 4.840 1.00 95.25 116 SER A C 1
ATOM 894 O O . SER A 1 116 ? 1.324 4.214 6.041 1.00 95.25 116 SER A O 1
ATOM 896 N N . THR A 1 117 ? 0.618 4.904 4.029 1.00 96.44 117 THR A N 1
ATOM 897 C CA . THR A 1 117 ? -0.706 5.349 4.492 1.00 96.44 117 THR A CA 1
ATOM 898 C C . THR A 1 117 ? -1.528 4.184 5.049 1.00 96.44 117 THR A C 1
ATOM 900 O O . THR A 1 117 ? -2.067 4.271 6.152 1.00 96.44 117 THR A O 1
ATOM 903 N N . LEU A 1 118 ? -1.590 3.063 4.325 1.00 95.06 118 LEU A N 1
ATOM 904 C CA . LEU A 1 118 ? -2.350 1.886 4.749 1.00 95.06 118 LEU A CA 1
ATOM 905 C C . LEU A 1 118 ? -1.750 1.213 5.990 1.00 95.06 118 LEU A C 1
ATOM 907 O O . LEU A 1 118 ? -2.496 0.711 6.826 1.00 95.06 118 LEU A O 1
ATOM 911 N N . GLU A 1 119 ? -0.427 1.219 6.151 1.00 95.44 119 GLU A N 1
ATOM 912 C CA . GLU A 1 119 ? 0.233 0.718 7.362 1.00 95.44 119 GLU A CA 1
ATOM 913 C C . GLU A 1 119 ? -0.166 1.529 8.601 1.00 95.44 119 GLU A C 1
ATOM 915 O O . GLU A 1 119 ? -0.467 0.945 9.646 1.00 95.44 119 GLU A O 1
ATOM 920 N N . LEU A 1 120 ? -0.251 2.858 8.475 1.00 97.19 120 LEU A N 1
ATOM 921 C CA . LEU A 1 120 ? -0.739 3.730 9.546 1.00 97.19 120 LEU A CA 1
ATOM 922 C C . LEU A 1 120 ? -2.218 3.473 9.866 1.00 97.19 120 LEU A C 1
ATOM 924 O O . LEU A 1 120 ? -2.586 3.392 11.040 1.00 97.19 120 LEU A O 1
ATOM 928 N N . GLU A 1 121 ? -3.065 3.299 8.849 1.00 95.75 121 GLU A N 1
ATOM 929 C CA . GLU A 1 121 ? -4.482 2.960 9.042 1.00 95.75 121 GLU A CA 1
ATOM 930 C C . GLU A 1 121 ? -4.656 1.607 9.745 1.00 95.75 121 GLU A C 1
ATOM 932 O O . GLU A 1 121 ? -5.439 1.497 10.691 1.00 95.75 121 GLU A O 1
ATOM 937 N N . VAL A 1 122 ? -3.901 0.581 9.334 1.00 96.19 122 VAL A N 1
ATOM 938 C CA . VAL A 1 122 ? -3.915 -0.742 9.977 1.00 96.19 122 VAL A CA 1
ATOM 939 C C . VAL A 1 122 ? -3.496 -0.631 11.442 1.00 96.19 122 VAL A C 1
ATOM 941 O O . VAL A 1 122 ? -4.192 -1.163 12.308 1.00 96.19 122 VAL A O 1
ATOM 944 N N . ALA A 1 123 ? -2.417 0.098 11.740 1.00 94.56 123 ALA A N 1
ATOM 945 C CA . ALA A 1 123 ? -1.959 0.311 13.112 1.00 94.56 123 ALA A CA 1
ATOM 946 C C . ALA A 1 123 ? -3.000 1.063 13.965 1.00 94.56 123 ALA A C 1
ATOM 948 O O . ALA A 1 123 ? -3.228 0.723 15.130 1.00 94.56 123 ALA A O 1
ATOM 949 N N . SER A 1 124 ? -3.678 2.058 13.385 1.00 94.88 124 SER A N 1
ATOM 950 C CA . SER A 1 124 ? -4.753 2.797 14.054 1.00 94.88 124 SER A CA 1
ATOM 951 C C . SER A 1 124 ? -5.954 1.899 14.369 1.00 94.88 124 SER A C 1
ATOM 953 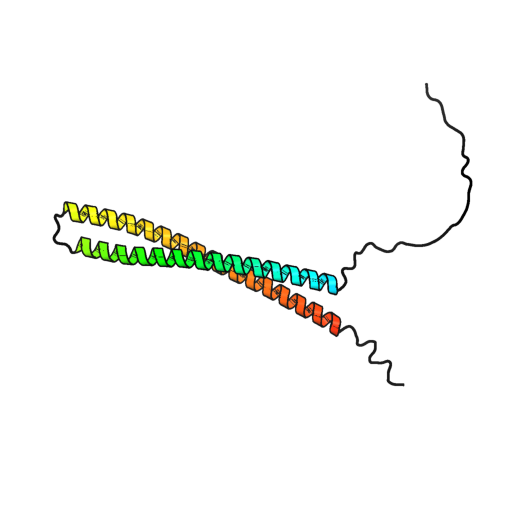O O . SER A 1 124 ? -6.433 1.900 15.505 1.00 94.88 124 SER A O 1
ATOM 955 N N . LEU A 1 125 ? -6.401 1.081 13.412 1.00 94.12 125 LEU A N 1
ATOM 956 C CA . LEU A 1 125 ? -7.508 0.140 13.613 1.00 94.12 125 LEU A CA 1
ATOM 957 C C . LEU A 1 125 ? -7.171 -0.952 14.635 1.00 94.12 125 LEU A C 1
ATOM 959 O O . LEU A 1 125 ? -8.033 -1.333 15.428 1.00 94.12 125 LEU A O 1
ATOM 963 N N . GLU A 1 126 ? -5.928 -1.436 14.652 1.00 94.31 126 GLU A N 1
ATOM 964 C CA . GLU A 1 126 ? -5.441 -2.370 15.673 1.00 94.31 126 GLU A CA 1
ATOM 965 C C . GLU A 1 126 ? -5.492 -1.753 17.073 1.00 94.31 126 GLU A C 1
ATOM 967 O O . GLU A 1 126 ? -5.993 -2.383 18.007 1.00 94.31 126 GLU A O 1
ATOM 972 N N . SER A 1 127 ? -5.047 -0.503 17.213 1.00 95.44 127 SER A N 1
A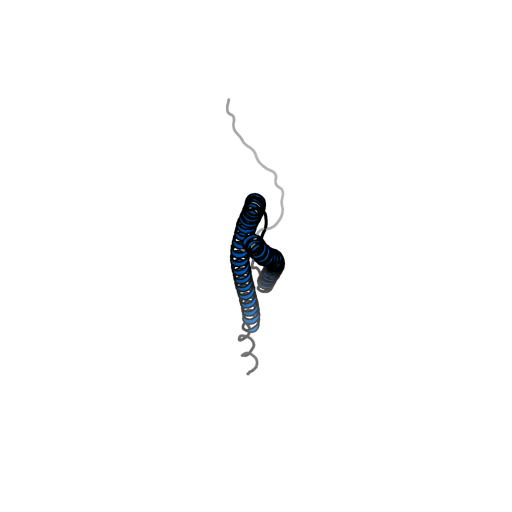TOM 973 C CA . SER A 1 127 ? -5.114 0.234 18.477 1.00 95.44 127 SER A CA 1
ATOM 974 C C . SER A 1 127 ? -6.558 0.412 18.964 1.00 95.44 127 SER A C 1
ATOM 976 O O . SER A 1 127 ? -6.868 0.105 20.119 1.00 95.44 127 SER A O 1
ATOM 978 N N . ASP A 1 128 ? -7.467 0.824 18.074 1.00 92.12 128 ASP A N 1
ATOM 979 C CA . ASP A 1 128 ? -8.897 0.954 18.373 1.00 92.12 128 ASP A CA 1
ATOM 980 C C . ASP A 1 128 ? -9.505 -0.377 18.828 1.00 92.12 128 ASP A C 1
ATOM 982 O O . ASP A 1 128 ? -10.214 -0.432 19.837 1.00 92.12 128 ASP A O 1
ATOM 986 N N . ARG A 1 129 ? -9.211 -1.470 18.112 1.00 94.00 129 ARG A N 1
ATOM 987 C CA . ARG A 1 129 ? -9.698 -2.809 18.462 1.00 94.00 129 ARG A CA 1
ATOM 988 C C . ARG A 1 129 ? -9.228 -3.213 19.860 1.00 94.00 129 ARG A C 1
ATOM 990 O O . ARG A 1 129 ? -10.048 -3.615 20.683 1.00 94.00 129 ARG A O 1
ATOM 997 N N . LEU A 1 130 ? -7.936 -3.041 20.154 1.00 94.12 130 LEU A N 1
ATOM 998 C CA . LEU A 1 130 ? -7.351 -3.338 21.466 1.00 94.12 130 LEU A CA 1
ATOM 999 C C . LEU A 1 130 ? -7.962 -2.475 22.579 1.00 94.12 130 LEU A C 1
ATOM 1001 O O . LEU A 1 130 ? -8.162 -2.953 23.697 1.00 94.12 130 LEU A O 1
ATOM 1005 N N . ARG A 1 131 ? -8.286 -1.208 22.297 1.00 94.81 131 ARG A N 1
ATOM 1006 C CA . ARG A 1 131 ? -8.984 -0.333 23.248 1.00 94.81 131 ARG A CA 1
ATOM 1007 C C . ARG A 1 131 ? -10.366 -0.886 23.596 1.00 94.81 131 ARG A C 1
ATOM 1009 O O . ARG A 1 131 ? -10.701 -0.948 24.779 1.00 94.81 131 ARG A O 1
ATOM 1016 N N . TYR A 1 132 ? -11.142 -1.323 22.604 1.00 90.94 132 TYR A N 1
ATOM 1017 C CA . TYR A 1 132 ? -12.449 -1.936 22.851 1.00 90.94 132 TYR A CA 1
ATOM 1018 C C . TYR A 1 132 ? -12.340 -3.285 23.571 1.00 90.94 132 TYR A C 1
ATOM 1020 O O . TYR A 1 132 ? -13.134 -3.557 24.468 1.00 90.94 132 TYR A O 1
ATOM 1028 N N . GLU A 1 133 ? -11.336 -4.108 23.261 1.00 91.19 133 GLU A N 1
ATOM 1029 C CA . GLU A 1 133 ? -11.072 -5.357 23.991 1.00 91.19 133 GLU A CA 1
ATOM 1030 C C . GLU A 1 133 ? -10.775 -5.098 25.476 1.00 91.19 133 GLU A C 1
ATOM 1032 O O . GLU A 1 133 ? -11.318 -5.778 26.351 1.00 91.19 133 GLU A O 1
ATOM 1037 N N . ARG A 1 134 ? -9.974 -4.069 25.786 1.00 93.25 134 ARG A N 1
ATOM 1038 C CA . ARG A 1 134 ? -9.721 -3.643 27.174 1.00 93.25 134 ARG A CA 1
ATOM 1039 C C . ARG A 1 134 ? -10.994 -3.150 27.858 1.00 93.25 134 ARG A C 1
ATOM 1041 O O . ARG A 1 134 ? -11.238 -3.527 29.002 1.00 93.25 134 ARG A O 1
ATOM 1048 N N . GLN A 1 135 ? -11.818 -2.361 27.165 1.00 90.88 135 GLN A N 1
ATOM 1049 C CA . GLN A 1 135 ? -13.111 -1.906 27.685 1.00 90.88 135 GLN A CA 1
ATOM 1050 C C . GLN A 1 135 ? -14.035 -3.093 27.993 1.00 90.88 135 GLN A C 1
ATOM 1052 O O . GLN A 1 135 ? -14.646 -3.138 29.059 1.00 90.88 135 GLN A O 1
ATOM 1057 N N . LEU A 1 136 ? -14.093 -4.091 27.108 1.00 90.62 136 LEU A N 1
ATOM 1058 C CA . LEU A 1 136 ? -14.877 -5.305 27.327 1.00 90.62 136 LEU A CA 1
ATOM 1059 C C . LEU A 1 136 ? -14.386 -6.081 28.556 1.00 90.62 136 LEU A C 1
ATOM 1061 O O . LEU A 1 136 ? -15.195 -6.532 29.368 1.00 90.62 136 LEU A O 1
ATOM 1065 N N . ALA A 1 137 ? -13.067 -6.207 28.722 1.00 89.50 137 ALA A N 1
ATOM 1066 C CA . ALA A 1 137 ? -12.469 -6.855 29.885 1.00 89.50 137 ALA A CA 1
ATOM 1067 C C . ALA A 1 137 ? -12.766 -6.097 31.190 1.00 89.50 137 ALA A C 1
ATOM 1069 O O . ALA A 1 137 ? -13.024 -6.724 32.219 1.00 89.50 137 ALA A O 1
ATOM 1070 N N . GLN A 1 138 ? -12.771 -4.763 31.158 1.00 89.56 138 GLN A N 1
ATOM 1071 C CA . GLN A 1 138 ? -13.135 -3.936 32.307 1.00 89.56 138 GLN A CA 1
ATOM 1072 C C . GLN A 1 138 ? -14.613 -4.117 32.690 1.00 89.56 138 GLN A C 1
ATOM 1074 O O . GLN A 1 138 ? -14.900 -4.437 33.844 1.00 89.56 138 GLN A O 1
ATOM 1079 N N . LEU A 1 139 ? -15.531 -4.052 31.719 1.00 86.62 139 LEU A N 1
ATOM 1080 C CA . LEU A 1 139 ? -16.964 -4.308 31.934 1.00 86.62 139 LEU A CA 1
ATOM 1081 C C . LEU A 1 139 ? -17.237 -5.731 32.456 1.00 86.62 139 LEU A C 1
ATOM 1083 O O . LEU A 1 139 ? -18.186 -5.970 33.208 1.00 86.62 139 LEU A O 1
ATOM 1087 N N . ALA A 1 140 ? -16.419 -6.712 32.067 1.00 84.06 140 ALA A N 1
ATOM 1088 C CA . ALA A 1 140 ? -16.497 -8.066 32.609 1.00 84.06 140 ALA A CA 1
ATOM 1089 C C . ALA A 1 140 ? -16.073 -8.127 34.089 1.00 84.06 140 ALA A C 1
ATOM 1091 O O . ALA A 1 140 ? -16.731 -8.809 34.878 1.00 84.06 140 ALA A O 1
ATOM 1092 N N . ARG A 1 141 ? -15.023 -7.387 34.480 1.00 83.00 141 ARG A N 1
ATOM 1093 C CA . ARG A 1 141 ? -14.526 -7.324 35.866 1.00 83.00 141 ARG A CA 1
ATOM 1094 C C . ARG A 1 141 ? -15.476 -6.589 36.805 1.00 83.00 141 ARG A C 1
ATOM 1096 O O . ARG A 1 141 ? -15.711 -7.078 37.906 1.00 83.00 141 ARG A O 1
ATOM 1103 N N . GLU A 1 142 ? -16.057 -5.473 36.373 1.00 77.62 142 GLU A N 1
ATOM 1104 C CA . GLU A 1 142 ? -17.014 -4.692 37.174 1.00 77.62 142 GLU A CA 1
ATOM 1105 C C . GLU A 1 142 ? -18.226 -5.540 37.595 1.00 77.62 142 GLU A C 1
ATOM 1107 O O . GLU A 1 142 ? -18.668 -5.464 38.738 1.00 77.62 142 GLU A O 1
ATOM 1112 N N . ARG A 1 143 ? -18.680 -6.471 36.741 1.00 64.69 143 ARG A N 1
ATOM 1113 C CA . ARG A 1 143 ? -19.721 -7.450 37.104 1.00 64.69 143 ARG A CA 1
ATOM 1114 C C . ARG A 1 143 ? -19.262 -8.467 38.158 1.00 64.69 143 ARG A C 1
ATOM 1116 O O . ARG A 1 143 ? -20.072 -8.892 38.970 1.00 64.69 143 ARG A O 1
ATOM 1123 N N . SER A 1 144 ? -17.991 -8.872 38.147 1.00 59.56 144 SER A N 1
ATOM 1124 C CA . SER A 1 144 ? -17.439 -9.826 39.127 1.00 59.56 144 SER A CA 1
ATOM 1125 C C . SER A 1 144 ? -17.084 -9.194 40.481 1.00 59.56 144 SER A C 1
ATOM 1127 O O . SER A 1 144 ? -17.013 -9.901 41.481 1.00 59.56 144 SER A O 1
ATOM 1129 N N . GLY A 1 145 ? -16.865 -7.874 40.515 1.00 56.62 145 GLY A N 1
ATOM 1130 C CA . GLY A 1 145 ? -16.535 -7.112 41.724 1.00 56.62 145 GLY A CA 1
ATOM 1131 C C . GLY A 1 145 ? -17.745 -6.568 42.492 1.00 56.62 145 GLY A C 1
ATOM 1132 O O . GLY A 1 145 ? -17.578 -6.091 43.609 1.00 56.62 145 GLY A O 1
ATOM 1133 N N . LEU A 1 146 ? -18.955 -6.660 41.930 1.00 52.00 146 LEU A N 1
ATOM 1134 C CA . LEU A 1 146 ? -20.206 -6.164 42.520 1.00 52.00 146 LEU A CA 1
ATOM 1135 C C . LEU A 1 146 ? -20.858 -7.116 43.545 1.00 52.00 146 LEU A C 1
ATOM 1137 O O . LEU A 1 146 ? -22.055 -7.012 43.793 1.00 52.00 146 LEU A O 1
ATOM 1141 N N . ASP A 1 147 ? -20.087 -7.994 44.199 1.00 53.66 147 ASP A N 1
ATOM 1142 C CA . ASP A 1 147 ? -20.576 -8.691 45.398 1.00 53.66 147 ASP A CA 1
ATOM 1143 C C . ASP A 1 147 ? -19.550 -8.818 46.549 1.00 53.66 147 ASP A C 1
ATOM 1145 O O . ASP A 1 147 ? -18.957 -9.880 46.785 1.00 53.66 147 ASP A O 1
ATOM 1149 N N . PRO A 1 148 ? -19.339 -7.724 47.302 1.00 49.19 148 PRO A N 1
ATOM 1150 C CA . PRO A 1 148 ? -18.878 -7.776 48.684 1.00 49.19 148 PRO A CA 1
ATOM 1151 C C . PRO A 1 148 ? -20.034 -7.722 49.705 1.00 49.19 148 PRO A C 1
ATOM 1153 O O . PRO A 1 148 ? -19.787 -7.921 50.893 1.00 49.19 148 PRO A O 1
ATOM 1156 N N . ALA A 1 149 ? -21.280 -7.473 49.278 1.00 48.69 149 ALA A N 1
ATOM 1157 C CA . ALA A 1 149 ? -22.425 -7.290 50.175 1.00 48.69 149 ALA A CA 1
ATOM 1158 C C . ALA A 1 149 ? -23.038 -8.612 50.680 1.00 48.69 149 ALA A C 1
ATOM 1160 O O . ALA A 1 149 ? -23.680 -8.608 51.726 1.00 48.69 149 ALA A O 1
ATOM 1161 N N . PHE A 1 150 ? -22.797 -9.748 50.015 1.00 50.34 150 PHE A N 1
ATOM 1162 C CA . PHE A 1 150 ? -23.255 -11.064 50.485 1.00 50.34 150 PHE A CA 1
ATOM 1163 C C . PHE A 1 150 ? -22.199 -11.868 51.256 1.00 50.34 150 PHE A C 1
ATOM 1165 O O . PHE A 1 150 ? -22.522 -12.910 51.826 1.00 50.34 150 PHE A O 1
ATOM 1172 N N . ARG A 1 151 ? -20.943 -11.406 51.341 1.00 49.72 151 ARG A N 1
ATOM 1173 C CA . ARG A 1 151 ? -19.886 -12.146 52.064 1.00 49.72 151 ARG A CA 1
ATOM 1174 C C . ARG A 1 151 ? -19.857 -11.900 53.574 1.00 49.72 151 ARG A C 1
ATOM 1176 O O . ARG A 1 151 ? -19.164 -12.632 54.271 1.00 49.72 151 ARG A O 1
ATOM 1183 N N . SER A 1 152 ? -20.601 -10.921 54.092 1.00 48.50 152 SER A N 1
ATOM 1184 C CA . SER A 1 152 ? -20.646 -10.612 55.533 1.00 48.50 152 SER A CA 1
ATOM 1185 C C . SER A 1 152 ? -21.878 -11.156 56.270 1.00 48.50 152 SER A C 1
ATOM 1187 O O . SER A 1 152 ? -21.958 -11.002 57.483 1.00 48.50 152 SER A O 1
ATOM 1189 N N . ALA A 1 153 ? -22.816 -11.823 55.587 1.00 46.91 153 ALA A N 1
ATOM 1190 C CA . ALA A 1 153 ? -24.061 -12.310 56.198 1.00 46.91 153 ALA A CA 1
ATOM 1191 C C . ALA A 1 153 ? -24.022 -13.780 56.677 1.00 46.91 153 ALA A C 1
ATOM 1193 O O . ALA A 1 153 ? -25.050 -14.308 57.086 1.00 46.91 153 ALA A O 1
ATOM 1194 N N . ALA A 1 154 ? -22.865 -14.450 56.636 1.00 46.97 154 ALA A N 1
ATOM 1195 C CA . ALA A 1 154 ? -22.721 -15.867 57.008 1.00 46.97 154 ALA A CA 1
ATOM 1196 C C . ALA A 1 154 ? -21.745 -16.106 58.176 1.00 46.97 154 ALA A C 1
ATOM 1198 O O . ALA A 1 154 ? -21.122 -17.163 58.261 1.00 46.97 154 ALA A O 1
ATOM 1199 N N . VAL A 1 155 ? -21.591 -15.123 59.067 1.00 51.00 155 VAL A N 1
ATOM 1200 C CA . VAL A 1 155 ? -20.905 -15.301 60.354 1.00 51.00 155 VAL A CA 1
ATOM 1201 C C . VAL A 1 155 ? -21.735 -14.612 61.434 1.00 51.00 155 VAL A C 1
ATOM 1203 O O . VAL A 1 155 ? -21.488 -13.454 61.755 1.00 51.00 155 VAL A O 1
ATOM 1206 N N . TYR A 1 156 ? -22.744 -15.315 61.941 1.00 42.50 156 TYR A N 1
ATOM 1207 C CA . TYR A 1 156 ? -23.313 -15.131 63.276 1.00 42.50 156 TYR A CA 1
ATOM 1208 C C . TYR A 1 156 ? -23.859 -16.470 63.762 1.00 42.50 156 TYR A C 1
ATOM 1210 O O . TYR A 1 156 ? -24.483 -17.174 62.935 1.00 42.50 156 TYR A O 1
#

Organism: NCBI:txid624376

pLDDT: mean 77.63, std 21.91, range [31.16, 97.19]

Sequence (156 aa):
MPGIYPGHFRVTSNGTASAHGEAGATGAHGPEADKARVQVAIQAKQRDLNAKKAELDGVRVTQRDAQRRIAVLDSRRHDAMTRPARKDEAARDLLKVQDELDTAWRDKVHADDRVSTLELEVASLESDRLRYERQLAQLARERSGLDPAFRSAAVY

Secondary structure (DSSP, 8-state):
------------------------------HHHHHHHHHHHHHHHHHHHHHHHHHHHHHHHHHHHHHHHHHHHHHHHHHHHHS---HHHHHHHHHHHHHHHHHHHHHHHHHHHHHHHHHHHHHHHHHHHHHHHHHHHHHHHHHHHS-SSSTTSS--

Foldseek 3Di:
DDDDDDDDDDDDDDDDDDDDDPDDPPVPCDLVNVLVVLVVVLVVLVVVLVVLVVVLVVLVVQLVVLVVQLVVLVVQLVVLVPDPDDPVVSVVSNVVSVVSNVVSVVSNVVSVVVSVVSVVVSVVSVVVSVVSVVVSVVSVVVVVPPDPPPPPPPDD